Protein AF-A0A728F3K1-F1 (afdb_monomer_lite)

Radius of gyration: 14.86 Å; chains: 1; bounding box: 36×25×42 Å

InterPro domains:
  IPR009330 Lipopolysaccharide core heptose(II) kinase [PF06176] (1-90)

pLDDT: mean 93.5, std 3.27, range [71.25, 96.25]

Organism: NCBI:txid363569

Structure (mmCIF, N/CA/C/O backbone):
data_AF-A0A728F3K1-F1
#
_entry.id   AF-A0A728F3K1-F1
#
loop_
_atom_site.group_PDB
_atom_site.id
_atom_site.type_symbol
_atom_site.label_atom_id
_atom_site.label_alt_id
_atom_site.label_comp_id
_atom_site.label_asym_id
_atom_site.label_entity_id
_atom_site.label_seq_id
_atom_site.pdbx_PDB_ins_code
_atom_site.Cartn_x
_atom_site.Cartn_y
_atom_site.Cartn_z
_atom_site.occupancy
_atom_site.B_iso_or_equiv
_atom_site.auth_seq_id
_atom_site.auth_comp_id
_atom_site.auth_asym_id
_atom_site.auth_atom_id
_atom_site.pdbx_PDB_model_num
ATOM 1 N N . VAL A 1 1 ? -2.664 1.007 18.038 1.00 87.25 1 VAL A N 1
ATOM 2 C CA . VAL A 1 1 ? -2.822 1.799 16.786 1.00 87.25 1 VAL A CA 1
ATOM 3 C C . VAL A 1 1 ? -2.656 0.965 15.511 1.00 87.25 1 VAL A C 1
ATOM 5 O O . VAL A 1 1 ? -3.619 0.864 14.765 1.00 87.25 1 VAL A O 1
ATOM 8 N N . ARG A 1 2 ? -1.506 0.309 15.261 1.00 92.44 2 ARG A N 1
ATOM 9 C CA . ARG A 1 2 ? -1.252 -0.463 14.015 1.00 92.44 2 ARG A CA 1
ATOM 10 C C . ARG A 1 2 ? -2.341 -1.490 13.660 1.00 92.44 2 ARG A C 1
ATOM 12 O O . ARG A 1 2 ? -2.746 -1.569 12.507 1.00 92.44 2 ARG A O 1
ATOM 19 N N . GLY A 1 3 ? -2.858 -2.228 14.646 1.00 93.25 3 GLY A N 1
ATOM 20 C CA . GLY A 1 3 ? -3.969 -3.168 14.435 1.00 93.25 3 GLY A CA 1
ATOM 21 C C . GLY A 1 3 ? -5.251 -2.495 13.927 1.00 93.25 3 GLY A C 1
ATOM 22 O O . GLY A 1 3 ? -5.881 -3.007 13.009 1.00 93.25 3 GLY A O 1
ATOM 23 N N . LYS A 1 4 ? -5.580 -1.302 14.440 1.00 94.25 4 LYS A N 1
ATOM 24 C CA . LYS A 1 4 ? -6.746 -0.515 14.002 1.00 94.25 4 LYS A CA 1
ATOM 25 C C . LYS A 1 4 ? -6.584 -0.002 12.568 1.00 94.25 4 LYS A C 1
ATOM 27 O O . LYS A 1 4 ? -7.532 -0.065 11.803 1.00 94.25 4 LYS A O 1
ATOM 32 N N . ILE A 1 5 ? -5.372 0.413 12.186 1.00 95.19 5 ILE A N 1
ATOM 33 C CA . ILE A 1 5 ? -5.033 0.792 10.800 1.00 95.19 5 ILE A CA 1
ATOM 34 C C . ILE A 1 5 ? -5.183 -0.405 9.850 1.00 95.19 5 ILE A C 1
ATOM 36 O O . ILE A 1 5 ? -5.760 -0.292 8.772 1.00 95.19 5 ILE A O 1
ATOM 40 N N . LYS A 1 6 ? -4.688 -1.582 10.254 1.00 95.31 6 LYS A N 1
ATOM 41 C CA . LYS A 1 6 ? -4.862 -2.811 9.468 1.00 95.31 6 LYS A CA 1
ATOM 42 C C . LYS A 1 6 ? -6.348 -3.136 9.281 1.00 95.31 6 LYS A C 1
ATOM 44 O O . LYS A 1 6 ? -6.759 -3.462 8.170 1.00 95.31 6 LYS A O 1
ATOM 49 N N . GLN A 1 7 ? -7.135 -3.029 10.351 1.00 95.19 7 GLN A N 1
ATOM 50 C CA . GLN A 1 7 ? -8.568 -3.308 10.322 1.00 95.19 7 GLN A CA 1
ATOM 51 C C . GLN A 1 7 ? -9.344 -2.291 9.476 1.00 95.19 7 GLN A C 1
ATOM 53 O O . GLN A 1 7 ? -10.232 -2.695 8.730 1.00 95.19 7 GLN A O 1
ATOM 58 N N . SER A 1 8 ? -9.001 -1.000 9.533 1.00 95.06 8 SER A N 1
ATOM 59 C CA . SER A 1 8 ? -9.670 0.025 8.724 1.00 95.06 8 SER A CA 1
ATOM 60 C C . SER A 1 8 ?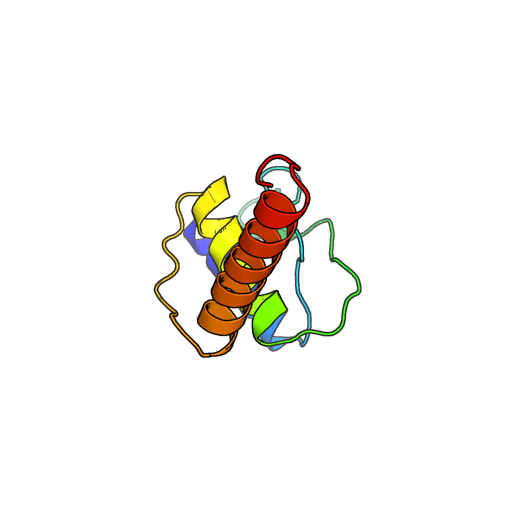 -9.425 -0.183 7.230 1.00 95.06 8 SER A C 1
ATOM 62 O O . SER A 1 8 ? -10.375 -0.151 6.453 1.00 95.06 8 SER A O 1
ATOM 64 N N . ILE A 1 9 ? -8.194 -0.512 6.820 1.00 95.62 9 ILE A N 1
ATOM 65 C CA . ILE A 1 9 ? -7.887 -0.857 5.421 1.00 95.62 9 ILE A CA 1
ATOM 66 C C . ILE A 1 9 ? -8.563 -2.162 4.994 1.00 95.62 9 ILE A C 1
ATOM 68 O O . ILE A 1 9 ? -9.066 -2.257 3.874 1.00 95.62 9 ILE A O 1
ATOM 72 N N . TYR A 1 10 ? -8.623 -3.164 5.873 1.00 95.19 10 TYR A N 1
ATOM 73 C CA . TYR A 1 10 ? -9.361 -4.391 5.584 1.00 95.19 10 TYR A CA 1
ATOM 74 C C . TYR A 1 10 ? -10.854 -4.112 5.360 1.00 95.19 10 TYR A C 1
ATOM 76 O O . TYR A 1 10 ? -11.404 -4.543 4.347 1.00 95.19 10 TYR A O 1
ATOM 84 N N . SER A 1 11 ? -11.488 -3.341 6.249 1.00 95.25 11 SER A N 1
ATOM 85 C CA . SER A 1 11 ? -12.888 -2.921 6.111 1.00 95.25 11 SER A CA 1
ATOM 86 C C . SER A 1 11 ? -13.115 -2.141 4.814 1.00 95.25 11 SER A C 1
ATOM 88 O O . SER A 1 11 ? -14.039 -2.444 4.060 1.00 95.25 11 SER A O 1
ATOM 90 N N . LEU A 1 12 ? -12.213 -1.213 4.480 1.00 95.06 12 LEU A N 1
ATOM 91 C CA . LEU A 1 12 ? -12.251 -0.458 3.228 1.00 95.06 12 LEU A CA 1
ATOM 92 C C . LEU A 1 12 ? -12.279 -1.383 1.998 1.00 95.06 12 LEU A C 1
ATOM 94 O O . LEU A 1 12 ? -13.055 -1.175 1.066 1.00 95.06 12 LEU A O 1
ATOM 98 N N . HIS A 1 13 ? -11.466 -2.443 2.007 1.00 95.19 13 HIS A N 1
ATOM 99 C CA . HIS A 1 13 ? -11.421 -3.426 0.922 1.00 95.19 13 HIS A CA 1
ATOM 100 C C . HIS A 1 13 ? -12.689 -4.279 0.818 1.00 95.19 13 HIS A C 1
ATOM 102 O O . HIS A 1 13 ? -12.977 -4.743 -0.292 1.00 95.19 13 HIS A O 1
ATOM 108 N N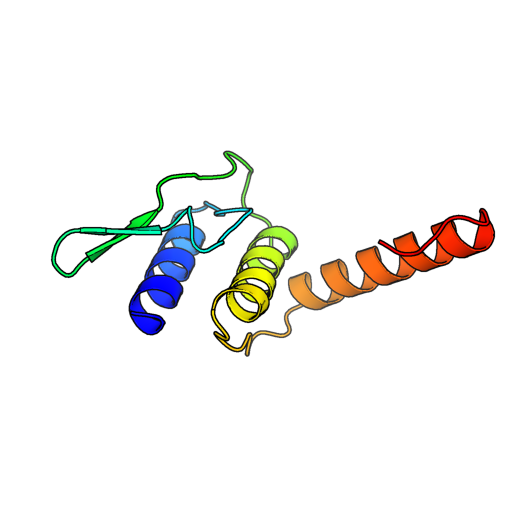 . GLN A 1 14 ? -13.405 -4.515 1.923 1.00 95.00 14 GLN A N 1
ATOM 109 C CA . GLN A 1 14 ? -14.703 -5.208 1.924 1.00 95.00 14 GLN A CA 1
ATOM 110 C C . GLN A 1 14 ? -15.800 -4.335 1.310 1.00 95.00 14 GLN A C 1
ATOM 112 O O . GLN A 1 14 ? -16.596 -4.826 0.519 1.00 95.00 14 GLN A O 1
ATOM 117 N N . HIS A 1 15 ? -15.756 -3.024 1.547 1.00 94.38 15 HIS A N 1
ATOM 118 C CA . HIS A 1 15 ? -16.688 -2.047 0.968 1.00 94.38 15 HIS A CA 1
ATOM 119 C C . HIS A 1 15 ? -16.359 -1.663 -0.484 1.00 94.38 15 HIS A C 1
ATOM 121 O O . HIS A 1 15 ? -16.789 -0.626 -0.980 1.00 94.38 15 HIS A O 1
ATOM 127 N N . GLY A 1 16 ? -15.557 -2.470 -1.182 1.00 94.31 16 GLY A N 1
ATOM 128 C CA . GLY A 1 16 ? -15.244 -2.217 -2.583 1.00 94.31 16 GLY A CA 1
ATOM 129 C C . GLY A 1 16 ? -14.401 -0.958 -2.814 1.00 94.31 16 GLY A C 1
ATOM 130 O O . GLY A 1 16 ? -14.471 -0.371 -3.889 1.00 94.31 16 GLY A O 1
ATOM 131 N N . MET A 1 17 ? -13.572 -0.556 -1.852 1.00 95.25 17 MET A N 1
ATOM 132 C CA . MET A 1 17 ? -12.688 0.604 -1.976 1.00 95.25 17 MET A CA 1
ATOM 133 C C . MET A 1 17 ? -11.222 0.225 -1.746 1.00 95.25 17 MET A C 1
ATOM 135 O O . MET A 1 17 ? -10.897 -0.875 -1.295 1.00 95.25 17 MET A O 1
ATOM 139 N N . VAL A 1 18 ? -10.313 1.127 -2.115 1.00 96.12 18 VAL A N 1
ATOM 140 C CA . VAL A 1 18 ? -8.868 1.017 -1.863 1.00 96.12 18 VAL A CA 1
ATOM 141 C C . VAL A 1 18 ? -8.321 2.383 -1.478 1.00 96.12 18 VAL A C 1
ATOM 143 O O . VAL A 1 18 ? -8.725 3.398 -2.052 1.00 96.12 18 VAL A O 1
ATOM 146 N N . SER A 1 19 ? -7.387 2.406 -0.529 1.00 95.56 19 SER A N 1
ATOM 147 C CA . SER A 1 19 ? -6.770 3.659 -0.089 1.00 95.56 19 SER A CA 1
ATOM 148 C C . SER A 1 19 ? -5.899 4.199 -1.214 1.00 95.56 19 SER A C 1
ATOM 150 O O . SER A 1 19 ? -6.041 5.348 -1.611 1.00 95.56 19 SER A O 1
ATOM 152 N N . GLY A 1 20 ? -5.069 3.338 -1.807 1.00 93.94 20 GLY A N 1
ATOM 153 C CA . GLY A 1 20 ? -4.162 3.676 -2.893 1.00 93.94 20 GLY A CA 1
ATOM 154 C C . GLY A 1 20 ? -2.867 4.336 -2.432 1.00 93.94 20 GLY A C 1
ATOM 155 O O . GLY A 1 20 ? -1.884 4.226 -3.171 1.00 93.94 20 GLY A O 1
ATOM 156 N N . ASP A 1 21 ? -2.840 4.943 -1.243 1.00 93.50 21 ASP A N 1
ATOM 157 C CA . ASP A 1 21 ? -1.638 5.490 -0.612 1.00 93.50 21 ASP A CA 1
ATOM 158 C C . ASP A 1 21 ? -1.745 5.517 0.932 1.00 93.50 21 ASP A C 1
ATOM 160 O O . ASP A 1 21 ? -1.908 6.574 1.542 1.00 93.50 21 ASP A O 1
ATOM 164 N N . PRO A 1 22 ? -1.710 4.358 1.617 1.00 93.88 22 PRO A N 1
ATOM 165 C CA . PRO A 1 22 ? -1.875 4.306 3.067 1.00 93.88 22 PRO A CA 1
ATOM 166 C C . PRO A 1 22 ? -0.575 4.692 3.805 1.00 93.88 22 PRO A C 1
ATOM 168 O O . PRO A 1 22 ? 0.111 3.839 4.373 1.00 93.88 22 PRO A O 1
ATOM 171 N N . HIS A 1 23 ? -0.241 5.986 3.819 1.00 94.19 23 HIS A N 1
ATOM 172 C CA . HIS A 1 23 ? 0.886 6.563 4.566 1.00 94.19 23 HIS A CA 1
ATOM 173 C C . HIS A 1 23 ? 0.432 7.301 5.838 1.00 94.19 23 HIS A C 1
ATOM 175 O O . HIS A 1 23 ? -0.752 7.549 6.044 1.00 94.19 23 HIS A O 1
ATOM 181 N N . LYS A 1 24 ? 1.398 7.709 6.680 1.00 91.69 24 LYS A N 1
ATOM 182 C CA . LYS A 1 24 ? 1.173 8.354 7.995 1.00 91.69 24 LYS A CA 1
ATOM 183 C C . LYS A 1 24 ? 0.193 9.532 7.996 1.00 91.69 24 LYS A C 1
ATOM 185 O O . LYS A 1 24 ? -0.491 9.712 8.992 1.00 91.69 24 LYS A O 1
ATOM 190 N N . GLY A 1 25 ? 0.132 10.292 6.905 1.00 92.56 25 GLY A N 1
ATOM 191 C CA . GLY A 1 25 ? -0.722 11.473 6.774 1.00 92.56 25 GLY A CA 1
ATOM 192 C C . GLY A 1 25 ? -2.172 11.169 6.402 1.00 92.56 25 GLY A C 1
ATOM 193 O O . GLY A 1 25 ? -3.006 12.042 6.571 1.00 92.56 25 GLY A O 1
ATOM 194 N N . ASN A 1 26 ? -2.487 9.948 5.956 1.00 95.69 26 ASN A N 1
ATOM 195 C CA . ASN A 1 26 ? -3.828 9.574 5.491 1.00 95.69 26 ASN A CA 1
ATOM 196 C C . ASN A 1 26 ? -4.694 8.901 6.563 1.00 95.69 26 ASN A C 1
ATOM 198 O O . ASN A 1 26 ? -5.799 8.443 6.267 1.00 95.69 26 ASN A O 1
ATOM 202 N N . PHE A 1 27 ? -4.215 8.849 7.808 1.00 95.00 27 PHE A N 1
ATOM 203 C CA . PHE A 1 27 ? -4.952 8.288 8.934 1.00 95.00 27 PHE A CA 1
ATOM 204 C C . PHE A 1 27 ? -4.998 9.276 10.095 1.00 95.00 27 PHE A C 1
ATOM 206 O O . PHE A 1 27 ? -3.957 9.749 10.548 1.00 95.00 27 PHE A O 1
ATOM 213 N N . ILE A 1 28 ? -6.195 9.509 10.628 1.00 94.44 28 ILE A N 1
ATOM 214 C CA . ILE A 1 28 ? -6.420 10.305 11.840 1.00 94.44 28 ILE A CA 1
ATOM 215 C C . ILE A 1 28 ? -6.842 9.371 12.962 1.00 94.44 28 ILE A C 1
ATOM 217 O O . ILE A 1 28 ? -7.709 8.516 12.776 1.00 94.44 28 ILE A O 1
ATOM 221 N N . LEU A 1 29 ? -6.244 9.554 14.138 1.00 92.69 29 LEU A N 1
ATOM 222 C CA . LEU A 1 29 ? -6.765 9.003 15.382 1.00 92.69 29 LEU A CA 1
ATOM 223 C C . LEU A 1 29 ? -7.741 10.025 15.977 1.00 92.69 29 LEU A C 1
ATOM 225 O O . LEU A 1 29 ? -7.311 11.056 16.485 1.00 92.69 29 LEU A O 1
ATOM 229 N N . GLN A 1 30 ? -9.041 9.753 15.882 1.00 92.25 30 GLN A N 1
ATOM 230 C CA . GLN A 1 30 ? -10.082 10.580 16.491 1.00 92.25 30 GLN A CA 1
ATOM 231 C C . GLN A 1 30 ? -10.654 9.823 17.689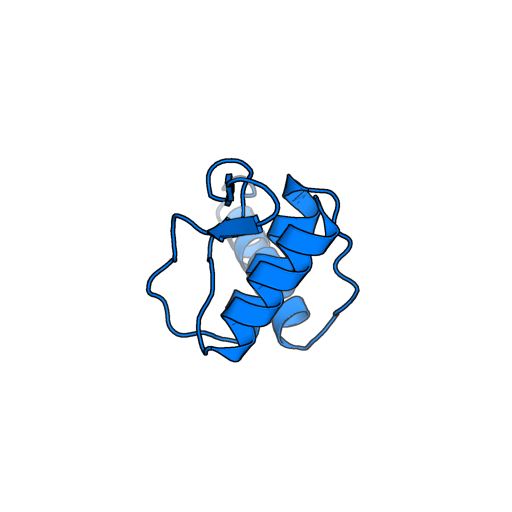 1.00 92.25 30 GLN A C 1
ATOM 233 O O . GLN A 1 30 ? -11.334 8.808 17.532 1.00 92.25 30 GLN A O 1
ATOM 238 N N . GLY A 1 31 ? -10.318 10.277 18.898 1.00 90.25 31 GLY A N 1
ATOM 239 C CA . GLY A 1 31 ? -10.604 9.532 20.122 1.00 90.25 31 GLY A CA 1
ATOM 240 C C . GLY A 1 31 ? -9.947 8.150 20.082 1.00 90.25 31 GLY A C 1
ATOM 241 O O . GLY A 1 31 ? -8.725 8.034 19.991 1.00 90.25 31 GLY A O 1
ATOM 242 N N . ASN A 1 32 ? -10.761 7.092 20.107 1.00 89.38 32 ASN A N 1
ATOM 243 C CA . ASN A 1 32 ? -10.281 5.711 20.041 1.00 89.38 32 ASN A CA 1
ATOM 244 C C . ASN A 1 32 ? -10.442 5.069 18.644 1.00 89.38 32 ASN A C 1
ATOM 246 O O . ASN A 1 32 ? -10.202 3.867 18.494 1.00 89.38 32 ASN A O 1
ATOM 250 N N . GLU A 1 33 ? -10.819 5.829 17.616 1.00 91.38 33 GLU A N 1
ATOM 251 C CA . GLU A 1 33 ? -11.073 5.323 16.261 1.00 91.38 33 GLU A CA 1
ATOM 252 C C . GLU A 1 33 ? -10.029 5.806 15.250 1.00 91.38 33 GLU A C 1
ATOM 254 O O . GLU A 1 33 ? -9.518 6.921 15.339 1.00 91.38 33 GLU A O 1
ATOM 259 N N . ILE A 1 34 ? -9.720 4.958 14.262 1.00 94.31 34 ILE A N 1
ATOM 260 C CA . ILE A 1 34 ? -8.884 5.336 13.117 1.00 94.31 34 ILE A CA 1
ATOM 261 C C . ILE A 1 34 ? -9.788 5.676 11.939 1.00 94.31 34 ILE A C 1
ATOM 263 O O . ILE A 1 34 ? -10.521 4.812 11.459 1.00 94.31 34 ILE A O 1
ATOM 267 N N . ARG A 1 35 ? -9.671 6.905 11.435 1.00 93.38 35 ARG A N 1
ATOM 268 C CA . ARG A 1 35 ? -10.360 7.383 10.233 1.00 93.38 35 ARG A CA 1
ATOM 269 C C . ARG A 1 35 ? -9.373 7.545 9.085 1.00 93.38 35 ARG A C 1
ATOM 271 O O . ARG A 1 35 ? -8.232 7.940 9.307 1.00 93.38 35 ARG A O 1
ATOM 278 N N . ILE A 1 36 ? -9.811 7.211 7.875 1.00 93.94 36 ILE A N 1
ATOM 279 C CA . ILE A 1 36 ? -9.042 7.386 6.637 1.00 93.94 36 ILE A CA 1
ATOM 280 C C . ILE A 1 36 ? -9.509 8.698 6.008 1.00 93.94 36 ILE A C 1
ATOM 282 O O . ILE A 1 36 ? -10.713 8.882 5.852 1.00 93.94 36 ILE A O 1
ATOM 286 N N . ILE A 1 37 ? -8.582 9.604 5.695 1.00 91.25 37 ILE A N 1
ATOM 287 C CA . ILE A 1 37 ? -8.926 10.933 5.155 1.00 91.25 37 ILE A CA 1
ATOM 288 C C . ILE A 1 37 ? -9.035 10.887 3.634 1.00 91.25 37 ILE A C 1
ATOM 290 O O . ILE A 1 37 ? -9.973 11.434 3.065 1.00 91.25 37 ILE A O 1
ATOM 294 N N . ASP A 1 38 ? -8.068 10.234 2.989 1.00 88.62 38 ASP A N 1
ATOM 295 C CA . ASP A 1 38 ? -7.954 10.221 1.538 1.00 88.62 38 ASP A CA 1
ATOM 296 C C . ASP A 1 38 ? -8.155 8.813 0.978 1.00 88.62 38 ASP A C 1
ATOM 298 O O . ASP A 1 38 ? -7.583 7.817 1.444 1.00 88.62 38 ASP A O 1
ATOM 302 N N . LEU A 1 39 ? -8.999 8.749 -0.045 1.00 90.12 39 LEU A N 1
ATOM 303 C CA . LEU A 1 39 ? -9.327 7.543 -0.779 1.00 90.12 39 LEU A CA 1
ATOM 304 C C . LEU A 1 39 ? -9.022 7.786 -2.246 1.00 90.12 39 LEU A C 1
ATOM 306 O O . LEU A 1 39 ? -9.507 8.733 -2.851 1.00 90.12 39 LEU A O 1
ATOM 310 N N . SER A 1 40 ? -8.312 6.852 -2.870 1.00 90.44 40 SER A N 1
ATOM 311 C CA . SER A 1 40 ? -7.875 7.007 -4.261 1.00 90.44 40 SER A CA 1
ATOM 312 C C . SER A 1 40 ? -8.973 7.184 -5.325 1.00 90.44 40 SER A C 1
ATOM 314 O O . SER A 1 40 ? -8.625 7.345 -6.496 1.00 90.44 40 SER A O 1
ATOM 316 N N . GLY A 1 41 ? -10.260 7.026 -4.983 1.00 88.25 41 GLY A N 1
ATOM 317 C CA . GLY A 1 41 ? -11.399 7.051 -5.920 1.00 88.25 41 GLY A CA 1
ATOM 318 C C . GLY A 1 41 ? -11.378 5.939 -6.981 1.00 88.25 41 GLY A C 1
ATOM 319 O O . GLY A 1 41 ? -12.177 5.909 -7.914 1.00 88.25 41 GLY A O 1
ATOM 320 N N . LYS A 1 42 ? -10.428 5.007 -6.879 1.00 91.69 42 LYS A N 1
ATOM 321 C CA . LYS A 1 42 ? -10.145 3.985 -7.884 1.00 91.69 42 LYS A CA 1
ATOM 322 C C . LYS A 1 42 ? -10.928 2.712 -7.599 1.00 91.69 42 LYS A C 1
ATOM 324 O O . LYS A 1 42 ? -10.954 2.233 -6.470 1.00 91.69 42 LYS A O 1
ATOM 329 N N . ARG A 1 43 ? -11.430 2.065 -8.660 1.00 91.44 43 ARG A N 1
ATOM 330 C CA . ARG A 1 43 ? -12.030 0.725 -8.544 1.00 91.44 43 ARG A CA 1
ATOM 331 C C . ARG A 1 43 ? -11.071 -0.261 -7.855 1.00 91.44 43 ARG A C 1
ATOM 333 O O . ARG A 1 43 ? -9.892 -0.328 -8.234 1.00 91.44 43 ARG A O 1
ATOM 340 N N . PRO A 1 44 ? -11.542 -1.049 -6.884 1.00 94.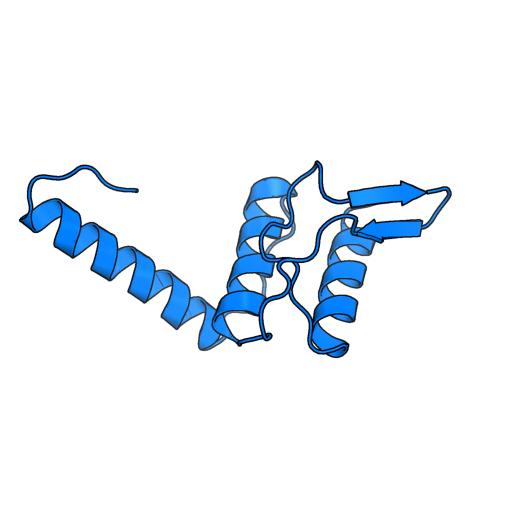19 44 PRO A N 1
ATOM 341 C CA . PRO A 1 44 ? -10.710 -2.000 -6.169 1.00 94.19 44 PRO A CA 1
ATOM 342 C C . PRO A 1 44 ? -10.294 -3.128 -7.120 1.00 94.19 44 PRO A C 1
ATOM 344 O O . PRO A 1 44 ? -11.111 -3.723 -7.813 1.00 94.19 44 PRO A O 1
ATOM 347 N N . SER A 1 45 ? -9.006 -3.458 -7.149 1.00 94.75 45 SER A N 1
ATOM 348 C CA . SER A 1 45 ? -8.501 -4.639 -7.859 1.00 94.75 45 SER A CA 1
ATOM 349 C C . SER A 1 45 ? -7.570 -5.425 -6.951 1.00 94.75 45 SER A C 1
ATOM 351 O O . SER A 1 45 ? -7.007 -4.860 -6.011 1.00 94.75 45 SER A O 1
ATOM 353 N N . ARG A 1 46 ? -7.355 -6.717 -7.233 1.00 93.62 46 ARG A N 1
ATOM 354 C CA . ARG A 1 46 ? -6.439 -7.560 -6.439 1.00 93.62 46 ARG A CA 1
ATOM 355 C C . ARG A 1 46 ? -5.045 -6.930 -6.316 1.00 93.62 46 ARG A C 1
ATOM 357 O O . ARG A 1 46 ? -4.479 -6.902 -5.231 1.00 93.62 46 ARG A O 1
ATOM 364 N N . GLN A 1 47 ? -4.535 -6.338 -7.399 1.00 95.25 47 GLN A N 1
ATOM 365 C CA . GLN A 1 47 ? -3.256 -5.616 -7.401 1.00 95.25 47 GLN A CA 1
ATOM 366 C C . GLN A 1 47 ? -3.284 -4.345 -6.543 1.00 95.25 47 GLN A C 1
ATOM 368 O O . GLN A 1 47 ? -2.309 -4.060 -5.856 1.00 95.25 47 GLN A O 1
ATOM 373 N N . ARG A 1 48 ? -4.379 -3.570 -6.572 1.00 95.62 48 ARG A N 1
ATOM 374 C CA . ARG A 1 48 ? -4.517 -2.346 -5.761 1.00 95.62 48 ARG A CA 1
ATOM 375 C C . ARG A 1 48 ? -4.640 -2.674 -4.272 1.00 95.62 48 ARG A C 1
ATOM 377 O O . ARG A 1 48 ? -3.944 -2.069 -3.470 1.00 95.62 48 ARG A O 1
ATOM 384 N N . LYS A 1 49 ? -5.415 -3.704 -3.915 1.00 95.94 49 LYS A N 1
ATOM 385 C CA . LYS A 1 49 ? -5.487 -4.213 -2.537 1.00 95.94 49 LYS A CA 1
ATOM 386 C C . LYS A 1 49 ? -4.125 -4.724 -2.056 1.00 95.94 49 LYS A C 1
ATOM 388 O O . LYS A 1 49 ? -3.716 -4.431 -0.938 1.00 95.94 49 LYS A O 1
ATOM 393 N N . ALA A 1 50 ? -3.391 -5.444 -2.910 1.00 96.19 50 ALA A N 1
ATOM 394 C CA . ALA A 1 50 ? -2.029 -5.875 -2.603 1.00 96.19 50 ALA A CA 1
ATOM 395 C C . ALA A 1 50 ? -1.061 -4.693 -2.443 1.00 96.19 50 ALA A C 1
ATOM 397 O O . ALA A 1 50 ? -0.220 -4.727 -1.549 1.00 96.19 50 ALA A O 1
ATOM 398 N N . LYS A 1 51 ? -1.200 -3.639 -3.260 1.00 96.06 51 LYS A N 1
ATOM 399 C CA . LYS A 1 51 ? -0.425 -2.400 -3.112 1.00 96.06 51 LYS A CA 1
ATOM 400 C C . LYS A 1 51 ? -0.640 -1.787 -1.728 1.00 96.06 51 LYS A C 1
ATOM 402 O O . LYS A 1 51 ? 0.350 -1.571 -1.043 1.00 96.06 51 LYS A O 1
ATOM 407 N N . ASP A 1 52 ? -1.892 -1.609 -1.300 1.00 96.25 52 ASP A N 1
ATOM 408 C CA . ASP A 1 52 ? -2.202 -1.057 0.027 1.00 96.25 52 ASP A CA 1
ATOM 409 C C . ASP A 1 52 ? -1.519 -1.860 1.145 1.00 96.25 52 ASP A C 1
ATOM 411 O O . ASP A 1 52 ? -0.916 -1.282 2.043 1.00 96.25 52 ASP A O 1
ATOM 415 N N . ARG A 1 53 ? -1.541 -3.199 1.074 1.00 96.00 53 ARG A N 1
ATOM 416 C CA . ARG A 1 53 ? -0.873 -4.053 2.074 1.00 96.00 53 ARG A CA 1
ATOM 417 C C . ARG A 1 53 ? 0.647 -3.872 2.096 1.00 96.00 53 ARG A C 1
ATOM 419 O O . ARG A 1 53 ? 1.230 -3.832 3.173 1.00 96.00 53 ARG A O 1
ATOM 426 N N . ILE A 1 54 ? 1.282 -3.766 0.930 1.00 95.81 54 ILE A N 1
ATOM 427 C CA . ILE A 1 54 ? 2.732 -3.533 0.826 1.00 95.81 54 ILE A CA 1
ATOM 428 C C . ILE A 1 54 ? 3.099 -2.145 1.362 1.00 95.81 54 ILE A C 1
ATOM 430 O O . ILE A 1 54 ? 4.114 -1.991 2.037 1.00 95.81 54 ILE A O 1
ATOM 434 N N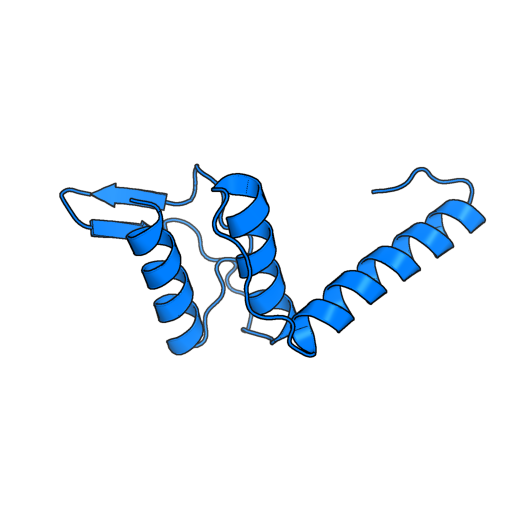 . ASP A 1 55 ? 2.278 -1.137 1.081 1.00 95.69 55 ASP A N 1
ATOM 435 C CA . ASP A 1 55 ? 2.524 0.220 1.561 1.00 95.69 55 ASP A CA 1
ATOM 436 C C . ASP A 1 55 ? 2.306 0.319 3.079 1.00 95.69 55 ASP A C 1
ATOM 438 O O . ASP A 1 55 ? 3.100 0.958 3.766 1.00 95.69 55 ASP A O 1
ATOM 442 N N . LEU A 1 56 ? 1.329 -0.402 3.642 1.00 95.88 56 LEU A N 1
ATOM 443 C CA . LEU A 1 56 ? 1.181 -0.543 5.095 1.00 95.88 56 LEU A CA 1
ATOM 444 C C . LEU A 1 56 ? 2.411 -1.183 5.751 1.00 95.88 56 LEU A C 1
ATOM 446 O O . LEU A 1 56 ? 2.845 -0.743 6.819 1.00 95.88 56 LEU A O 1
ATOM 450 N N . GLU A 1 57 ? 2.992 -2.204 5.124 1.00 95.75 57 GLU A N 1
ATOM 451 C CA . GLU A 1 57 ? 4.241 -2.801 5.598 1.00 95.75 57 GLU A CA 1
ATOM 452 C C . GLU A 1 57 ? 5.380 -1.779 5.566 1.00 95.75 57 GLU A C 1
ATOM 454 O O . GLU A 1 57 ? 6.079 -1.601 6.562 1.00 95.75 57 GLU A O 1
ATOM 459 N N . ARG A 1 58 ? 5.506 -1.032 4.466 1.00 94.88 58 ARG A N 1
ATOM 460 C CA . ARG A 1 58 ? 6.538 -0.007 4.284 1.00 94.88 58 ARG A CA 1
ATOM 461 C C . ARG A 1 58 ? 6.421 1.156 5.273 1.00 94.88 58 ARG A C 1
ATOM 463 O O . ARG A 1 58 ? 7.434 1.607 5.797 1.00 94.88 58 ARG A O 1
ATOM 470 N N . HIS A 1 59 ? 5.217 1.678 5.495 1.00 95.12 59 HIS A N 1
ATOM 471 C CA . HIS A 1 59 ? 5.004 2.905 6.271 1.00 95.12 59 HIS A CA 1
ATOM 472 C C . HIS A 1 59 ? 4.778 2.655 7.765 1.00 95.12 59 HIS A C 1
ATOM 474 O O . HIS A 1 59 ? 5.092 3.525 8.583 1.00 95.12 59 HIS A O 1
ATOM 480 N N . TYR A 1 60 ? 4.256 1.480 8.129 1.00 93.62 60 TYR A N 1
ATOM 481 C CA . TYR A 1 60 ? 3.865 1.153 9.503 1.00 93.62 60 TYR A CA 1
ATOM 482 C C . TYR A 1 60 ? 4.493 -0.131 10.053 1.00 93.62 60 TYR A C 1
ATOM 484 O O . TYR A 1 60 ? 4.271 -0.447 11.225 1.00 93.62 60 TYR A O 1
ATOM 492 N N . GLY A 1 61 ? 5.246 -0.888 9.250 1.00 94.44 61 GLY A N 1
ATOM 493 C CA . GLY A 1 61 ? 5.795 -2.185 9.658 1.00 94.44 61 GLY A CA 1
ATOM 494 C C . GLY A 1 61 ? 4.722 -3.260 9.858 1.00 94.44 61 GLY A C 1
ATOM 495 O O . GLY A 1 61 ? 4.947 -4.239 10.569 1.00 94.44 61 GLY A O 1
ATOM 496 N N . ILE A 1 62 ? 3.525 -3.077 9.287 1.00 95.12 62 ILE A N 1
ATOM 497 C CA . ILE A 1 62 ? 2.447 -4.069 9.347 1.00 95.12 62 ILE A CA 1
ATOM 498 C C . ILE A 1 62 ? 2.744 -5.139 8.295 1.00 95.12 62 ILE A C 1
ATOM 500 O O . ILE A 1 62 ? 2.440 -4.941 7.123 1.00 95.12 62 ILE A O 1
ATOM 504 N N . LYS A 1 63 ? 3.347 -6.259 8.711 1.00 94.19 63 LYS A N 1
ATOM 505 C CA . LYS A 1 63 ? 3.755 -7.347 7.805 1.00 94.19 63 LYS A CA 1
ATOM 506 C C . LYS A 1 63 ? 2.614 -7.782 6.878 1.00 94.19 63 LYS A C 1
ATOM 508 O O . LYS A 1 63 ? 1.519 -8.123 7.346 1.00 94.19 63 LYS A O 1
ATOM 513 N N . ASN A 1 64 ? 2.877 -7.815 5.571 1.00 92.75 64 ASN A N 1
ATOM 514 C CA . ASN A 1 64 ? 1.945 -8.385 4.610 1.00 92.75 64 ASN A CA 1
ATOM 515 C C . ASN A 1 64 ? 2.079 -9.914 4.578 1.00 92.75 64 ASN A C 1
ATOM 517 O O . ASN A 1 64 ? 2.913 -10.475 3.869 1.00 92.75 64 ASN A O 1
ATOM 521 N N . ASN A 1 65 ? 1.189 -10.598 5.293 1.00 91.12 65 ASN A N 1
ATOM 522 C CA . ASN A 1 65 ? 1.152 -12.063 5.312 1.00 91.12 65 ASN A CA 1
ATOM 523 C C . ASN A 1 65 ? 0.443 -12.672 4.084 1.00 91.12 65 ASN A C 1
ATOM 525 O O . ASN A 1 65 ? 0.415 -13.889 3.938 1.00 91.12 65 ASN A O 1
ATOM 529 N N . VAL A 1 66 ? -0.137 -11.855 3.194 1.00 90.00 66 VAL A N 1
ATOM 530 C CA . VAL A 1 66 ? -0.918 -12.329 2.041 1.00 90.00 66 VAL A CA 1
ATOM 531 C C . VAL A 1 66 ? -0.103 -12.190 0.755 1.00 90.00 66 VAL A C 1
ATOM 533 O O . VAL A 1 66 ? 0.050 -11.091 0.205 1.00 90.00 66 VAL A O 1
ATOM 536 N N . ARG A 1 67 ? 0.384 -13.328 0.251 1.00 92.19 67 ARG A N 1
ATOM 537 C CA . ARG A 1 67 ? 1.085 -13.465 -1.037 1.00 92.19 67 ARG A CA 1
ATOM 538 C C . ARG A 1 67 ? 0.147 -14.032 -2.102 1.00 92.19 67 ARG A C 1
ATOM 540 O O . ARG A 1 67 ? 0.326 -15.139 -2.589 1.00 92.19 67 ARG A O 1
ATOM 547 N N . ASP A 1 68 ? -0.898 -13.279 -2.420 1.00 91.88 68 ASP A N 1
ATOM 548 C CA . ASP A 1 68 ? -1.872 -13.658 -3.445 1.00 91.88 68 ASP A CA 1
ATOM 549 C C . ASP A 1 68 ? -1.371 -13.353 -4.871 1.00 91.88 68 ASP A C 1
ATOM 551 O O . ASP A 1 68 ? -0.335 -12.721 -5.090 1.00 91.88 68 ASP A O 1
ATOM 555 N N . ILE A 1 69 ? -2.148 -13.763 -5.877 1.00 92.81 69 ILE A N 1
ATOM 556 C CA . ILE A 1 69 ? -1.872 -13.452 -7.290 1.00 92.81 69 ILE A CA 1
ATOM 557 C C . ILE A 1 69 ? -1.708 -11.934 -7.498 1.00 92.81 69 ILE A C 1
ATOM 559 O O . ILE A 1 69 ? -0.856 -11.497 -8.268 1.00 92.81 69 ILE A O 1
ATOM 563 N N . GLY A 1 70 ? -2.485 -11.109 -6.784 1.00 93.25 70 GLY A N 1
ATOM 564 C CA . GLY A 1 70 ? -2.380 -9.649 -6.843 1.00 93.25 70 GLY A CA 1
ATOM 565 C C . GLY A 1 70 ? -1.005 -9.132 -6.415 1.00 93.25 70 GLY A C 1
ATOM 566 O O . GLY A 1 70 ? -0.444 -8.264 -7.089 1.00 93.25 70 GLY A O 1
ATOM 567 N N . PHE A 1 71 ? -0.449 -9.694 -5.340 1.00 95.69 71 PHE A N 1
ATOM 568 C CA . PHE A 1 71 ? 0.895 -9.409 -4.848 1.00 95.69 71 PHE A CA 1
ATOM 569 C C . PHE A 1 71 ? 1.956 -9.769 -5.888 1.00 95.69 71 PHE A C 1
ATOM 571 O O . PHE A 1 71 ? 2.756 -8.910 -6.267 1.00 95.69 71 PHE A O 1
ATOM 578 N N . TYR A 1 72 ? 1.938 -11.002 -6.402 1.00 95.56 72 TYR A N 1
ATOM 579 C CA . TYR A 1 72 ? 2.926 -11.435 -7.390 1.00 95.56 72 TYR A CA 1
ATOM 580 C C . TYR A 1 72 ? 2.853 -10.594 -8.663 1.00 95.56 72 TYR A C 1
ATOM 582 O O . TYR A 1 72 ? 3.877 -10.067 -9.097 1.00 95.56 72 TYR A O 1
ATOM 590 N N . LEU A 1 73 ? 1.655 -10.367 -9.210 1.00 95.12 73 LEU A N 1
ATOM 591 C CA . LEU A 1 73 ? 1.475 -9.519 -10.391 1.00 95.12 73 LEU A CA 1
ATOM 592 C C . LEU A 1 73 ? 2.043 -8.107 -10.182 1.00 95.12 73 LEU A C 1
ATOM 594 O O . LEU A 1 73 ? 2.695 -7.564 -11.074 1.00 95.12 73 LEU A O 1
ATOM 598 N N . LEU A 1 74 ? 1.830 -7.508 -9.006 1.00 95.00 74 LEU A N 1
ATOM 599 C CA . LEU A 1 74 ? 2.362 -6.184 -8.686 1.00 95.00 74 LEU A CA 1
ATOM 600 C C . LEU A 1 74 ? 3.898 -6.177 -8.645 1.00 95.00 74 LEU A C 1
ATOM 602 O O . LEU A 1 74 ? 4.526 -5.277 -9.211 1.00 95.00 74 LEU A O 1
ATOM 606 N N . ILE A 1 75 ? 4.510 -7.174 -8.000 1.00 94.31 75 ILE A N 1
ATOM 607 C CA . ILE A 1 75 ? 5.969 -7.303 -7.906 1.00 94.31 75 ILE A CA 1
ATOM 608 C C . ILE A 1 75 ? 6.590 -7.564 -9.281 1.00 94.31 75 ILE A C 1
ATOM 610 O O . ILE A 1 75 ? 7.539 -6.873 -9.658 1.00 94.31 75 ILE A O 1
ATOM 614 N N . TYR A 1 76 ? 6.049 -8.503 -10.060 1.00 95.38 76 TYR A N 1
ATOM 615 C CA . TYR A 1 76 ? 6.548 -8.802 -11.403 1.00 95.38 76 TYR A CA 1
ATOM 616 C C . TYR A 1 76 ? 6.405 -7.604 -12.341 1.00 95.38 76 TYR A C 1
ATOM 618 O O . TYR A 1 76 ? 7.362 -7.269 -13.037 1.00 95.38 76 TYR A O 1
ATOM 626 N N . LYS A 1 77 ? 5.287 -6.866 -12.285 1.00 94.38 77 LYS A N 1
ATOM 627 C CA . LYS A 1 77 ? 5.119 -5.615 -13.041 1.00 94.38 77 LYS A CA 1
ATOM 628 C C . LYS A 1 77 ? 6.202 -4.586 -12.700 1.00 94.38 77 LYS A C 1
ATOM 630 O O . LYS A 1 77 ? 6.743 -3.947 -13.603 1.00 94.38 77 LYS A O 1
ATOM 635 N N . LYS A 1 78 ? 6.548 -4.425 -11.414 1.00 93.25 78 LYS A N 1
ATOM 636 C CA . LYS A 1 78 ? 7.648 -3.540 -10.981 1.00 93.25 78 LYS A CA 1
ATOM 637 C C . LYS A 1 78 ? 9.004 -4.028 -11.503 1.00 93.25 78 LYS A C 1
ATOM 639 O O . LYS A 1 78 ? 9.774 -3.220 -12.019 1.00 93.25 78 LYS A O 1
ATOM 644 N N . LYS A 1 79 ? 9.288 -5.333 -11.408 1.00 94.75 79 LYS A N 1
ATOM 645 C CA . LYS A 1 79 ? 10.532 -5.936 -11.917 1.00 94.75 79 LYS A CA 1
ATOM 646 C C . LYS A 1 79 ? 10.679 -5.732 -13.425 1.00 94.75 79 LYS A C 1
ATOM 648 O O . LYS A 1 79 ? 11.701 -5.205 -13.851 1.00 94.75 79 LYS A O 1
ATOM 653 N N . LEU A 1 80 ? 9.645 -6.053 -14.205 1.00 95.88 80 LEU A N 1
ATOM 654 C CA . LEU A 1 80 ? 9.630 -5.871 -15.658 1.00 95.88 80 LEU A CA 1
ATOM 655 C C . LEU A 1 80 ? 9.836 -4.403 -16.044 1.00 95.88 80 LEU A C 1
ATOM 657 O O . LEU A 1 80 ? 10.678 -4.097 -16.882 1.00 95.88 80 LEU A O 1
ATOM 661 N N . ARG A 1 81 ? 9.128 -3.472 -15.391 1.00 94.50 81 ARG A N 1
ATOM 662 C CA . ARG A 1 81 ? 9.313 -2.033 -15.632 1.00 94.50 81 ARG A CA 1
ATOM 663 C C . ARG A 1 81 ? 10.762 -1.605 -15.404 1.00 94.50 81 ARG A C 1
ATOM 665 O O . ARG A 1 81 ? 11.308 -0.859 -16.209 1.00 94.50 81 ARG A O 1
ATOM 672 N N . ASN A 1 82 ? 11.370 -2.059 -14.313 1.00 94.88 82 ASN A N 1
ATOM 673 C CA . ASN A 1 82 ? 12.745 -1.710 -13.972 1.00 94.88 82 ASN A CA 1
ATOM 674 C C . ASN A 1 82 ? 13.768 -2.369 -14.907 1.00 94.88 82 ASN A C 1
ATOM 676 O O . ASN A 1 82 ? 14.752 -1.729 -15.268 1.00 94.88 82 ASN A O 1
ATOM 680 N N . PHE A 1 83 ? 13.500 -3.587 -15.375 1.00 95.38 83 PHE A N 1
ATOM 681 C CA . PHE A 1 83 ? 14.288 -4.240 -16.418 1.00 95.38 83 PHE A CA 1
ATOM 682 C C . PHE A 1 83 ? 14.260 -3.446 -17.734 1.00 95.38 83 PHE A C 1
ATOM 684 O O . PHE A 1 83 ? 15.314 -3.109 -18.268 1.00 95.38 83 PHE A O 1
ATOM 691 N N . LEU A 1 84 ? 13.072 -3.046 -18.200 1.00 95.44 84 LEU A N 1
ATOM 692 C CA . LEU A 1 84 ? 12.921 -2.217 -19.402 1.00 95.44 84 LEU A CA 1
ATOM 693 C C . LEU A 1 84 ? 13.587 -0.842 -19.256 1.00 95.44 84 LEU A C 1
ATOM 695 O O . LEU A 1 84 ? 14.150 -0.324 -20.216 1.00 95.44 84 LEU A O 1
ATOM 699 N N . ARG A 1 85 ? 13.539 -0.231 -18.065 1.00 94.81 85 ARG A N 1
ATOM 700 C CA . ARG A 1 85 ? 14.246 1.033 -17.793 1.00 94.81 85 ARG A CA 1
ATOM 701 C C . ARG A 1 85 ? 15.756 0.865 -17.903 1.00 94.81 85 ARG A C 1
ATOM 703 O O . ARG A 1 85 ? 16.381 1.694 -18.553 1.00 94.81 85 ARG A O 1
ATOM 710 N N . ARG A 1 86 ? 16.300 -0.224 -17.353 1.00 94.38 86 ARG A N 1
ATOM 711 C CA . ARG A 1 86 ? 17.725 -0.556 -17.449 1.00 94.38 86 ARG A CA 1
ATOM 712 C C . ARG A 1 86 ? 18.173 -0.740 -18.900 1.00 94.38 86 ARG A C 1
ATOM 714 O O . ARG A 1 86 ? 19.193 -0.181 -19.271 1.00 94.38 86 ARG A O 1
ATOM 721 N N . ILE A 1 87 ? 17.391 -1.446 -19.725 1.00 95.25 87 ILE A N 1
ATOM 722 C CA . ILE A 1 87 ? 17.671 -1.584 -21.170 1.00 95.25 87 ILE A CA 1
ATOM 723 C C . ILE A 1 87 ? 17.715 -0.213 -21.857 1.00 95.25 87 ILE A C 1
ATOM 725 O O . ILE A 1 87 ? 18.556 0.028 -22.710 1.00 95.25 87 ILE A O 1
ATOM 729 N N . LYS A 1 88 ? 16.839 0.712 -21.455 1.00 95.00 88 LYS A N 1
ATOM 730 C CA . LYS A 1 88 ? 16.803 2.088 -21.972 1.00 95.00 88 LYS A CA 1
ATOM 731 C C . LYS A 1 88 ? 17.849 3.022 -21.337 1.00 95.00 88 LYS A C 1
ATOM 733 O O . LYS A 1 88 ? 17.717 4.232 -21.496 1.00 95.00 88 LYS A O 1
ATOM 738 N N . GLY A 1 89 ? 18.804 2.506 -20.557 1.00 94.12 89 GLY A N 1
ATOM 739 C CA . GLY A 1 89 ? 19.820 3.310 -19.864 1.00 94.12 89 GLY A CA 1
ATOM 740 C C . GLY A 1 89 ? 19.276 4.226 -18.757 1.00 94.12 89 GLY A C 1
ATOM 741 O O . GLY A 1 89 ? 19.931 5.187 -18.378 1.00 94.12 89 GLY A O 1
ATOM 742 N N . LYS A 1 90 ? 18.063 3.975 -18.243 1.00 92.00 90 LYS A N 1
ATOM 743 C CA . LYS A 1 90 ? 17.426 4.787 -17.190 1.00 92.00 90 LYS A CA 1
ATOM 744 C C . LYS A 1 90 ? 17.553 4.119 -15.824 1.00 92.00 90 LYS A C 1
ATOM 746 O O . LYS A 1 90 ? 17.374 2.907 -15.701 1.00 92.00 90 LYS A O 1
ATOM 751 N N . GLU A 1 91 ? 17.727 4.927 -14.781 1.00 88.00 91 GLU A N 1
ATOM 752 C CA . GLU A 1 91 ? 17.811 4.445 -13.399 1.00 88.00 91 GLU A CA 1
ATOM 753 C C . GLU A 1 91 ? 16.539 3.735 -12.914 1.00 88.00 91 GLU A C 1
ATOM 755 O O . GLU A 1 91 ? 15.422 3.975 -13.397 1.00 88.00 91 GLU A O 1
ATOM 760 N N . LYS A 1 92 ? 16.704 2.858 -11.921 1.00 83.25 92 LYS A N 1
ATOM 761 C CA . LYS A 1 92 ? 15.619 2.102 -11.287 1.00 83.25 92 LYS A CA 1
ATOM 762 C C . LYS A 1 92 ? 14.688 3.031 -10.497 1.00 83.25 92 LYS A C 1
ATOM 764 O O . LYS A 1 92 ? 15.134 4.014 -9.923 1.00 83.25 92 LYS A O 1
ATOM 769 N N . ARG A 1 93 ? 13.394 2.698 -10.458 1.00 71.25 93 ARG A N 1
ATOM 770 C CA . ARG A 1 93 ? 12.379 3.401 -9.657 1.00 71.25 93 ARG A CA 1
ATOM 771 C C . ARG A 1 93 ? 11.698 2.461 -8.667 1.00 71.25 93 ARG A C 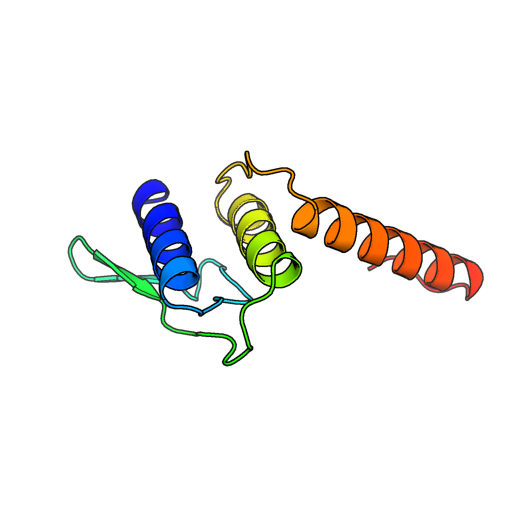1
ATOM 773 O O . ARG A 1 93 ? 11.652 1.233 -8.940 1.00 71.25 93 ARG A O 1
#

Foldseek 3Di:
DLVLLVVVQVVQVVVQFAQQAPAPVQWDCDPPHIDGNGTPPDGDDLLRSLVRLVNSCVHPVNDDPDPDPSVVVNVVVLVVVQVVCVVVVHHRD

Sequence (93 aa):
VRGKIKQSIYSLHQHGMVSGDPHKGNFILQGNEIRIIDLSGKRPSRQRKAKDRIDLERHYGIKNNVRDIGFYLLIYKKKLRNFLRRIKGKEKR

Secondary structure (DSSP, 8-state):
-HHHHHHHHHHHHHTT---S---GGGEEEETTEEEE-----PPP-HHHHHHHHHHHHHHH--------HHHHHHHHHHHHHHHHHHHTTPPP-